Protein AF-A0A7R9U181-F1 (afdb_monomer)

InterPro domains:
  IPR000715 Glycosyl transferase, family 4 [PF00953] (63-134)
  IPR033895 UDP-GlcNAc-dolichyl-phosphate GlcNAc phosphotransferase [PTHR10571] (1-139)

Organism: NCBI:txid172671

Solvent-accessible surface area (backbone atoms only — not comparable to full-atom values): 7530 Å² total; per-residue (Å²): 106,90,60,55,54,45,48,58,68,38,50,68,59,62,71,66,60,82,73,78,47,56,46,75,51,56,77,91,57,18,62,44,31,13,78,85,14,69,32,31,77,72,54,61,17,59,77,19,68,66,41,47,74,75,44,35,43,46,81,34,63,60,26,44,35,36,33,32,49,71,57,38,55,54,48,55,40,49,48,52,32,44,58,62,48,52,47,66,70,60,48,92,52,94,60,46,50,43,50,54,51,34,54,52,35,53,52,51,42,53,50,26,52,51,32,44,75,68,67,46,63,41,70,61,29,49,55,49,36,65,57,38,53,60,50,46,75,75,82

Secondary structure (DSSP, 8-state):
-TTHHHHHHTHHHHHH--S--EEEPPHHHHHHHSTTSHHHHTT-STT-HHHHHTT-EE--TT--EEE-THHHHHHHHHHHHHHHHHHHHS--STTHHHHHHHHHHHHHHHHHHHHHHTTSSHHHHHHHHHHHHHHHHH-

pLDDT: mean 87.75, std 7.26, range [69.88, 98.0]

Sequence (139 aa):
VKILLPAMGCGPLLNSYSGSTTVIVPTFLRFLLSDGGILSVLGLGYQSPILDAIGIGVDDQDGARIAFGYWFYLLMGLLIVFCTNAINIYAGINGIEAGQSYIIGVVILILNLAQIAQEEEVEHATLSALLVLPFIGVT

Radius of gyration: 18.99 Å; Cα contacts (8 Å, |Δi|>4): 153; chains: 1; bounding box: 38×40×52 Å

Mean predicted aligned error: 6.24 Å

Foldseek 3Di:
DLLVVLLVVCVVVLVPDPDAQKDFDDPVCLQCAAQVHPCVVVQNHAPRPVCVVVVWHQPDNSSGIIRNDPVSSVVVSVVSSCVSVVLVVVDDDPCPSVVVLLVVLVVLLVVLVVCCVVVHPVVVSVVSNVVSVVVNVVD

Structure (mmCIF, N/CA/C/O backbone):
data_AF-A0A7R9U181-F1
#
_entry.id   AF-A0A7R9U181-F1
#
loop_
_atom_site.group_PDB
_atom_site.id
_atom_site.type_symbol
_atom_site.label_atom_id
_atom_site.label_alt_id
_atom_site.label_comp_id
_atom_site.label_asym_id
_atom_site.label_entity_id
_atom_site.label_seq_id
_atom_site.pdbx_PDB_ins_code
_atom_site.Cartn_x
_atom_site.Cartn_y
_atom_site.Cartn_z
_atom_site.occupancy
_atom_site.B_iso_or_equiv
_atom_site.auth_seq_id
_atom_site.auth_comp_id
_atom_site.auth_asym_id
_atom_site.auth_atom_id
_atom_site.pdbx_PDB_model_num
ATOM 1 N N . VAL A 1 1 ? -7.703 19.873 1.156 1.00 71.12 1 VAL A N 1
ATOM 2 C CA . VAL A 1 1 ? -7.151 19.392 2.452 1.00 71.12 1 VAL A CA 1
ATOM 3 C C . VAL A 1 1 ? -7.235 17.873 2.612 1.00 71.12 1 VAL A C 1
ATOM 5 O O . VAL A 1 1 ? -6.230 17.285 2.979 1.00 71.12 1 VAL A O 1
ATOM 8 N N . LYS A 1 2 ? -8.364 17.221 2.275 1.00 74.81 2 LYS A N 1
ATOM 9 C CA . LYS A 1 2 ? -8.566 15.760 2.433 1.00 74.81 2 LYS A CA 1
ATOM 10 C C . LYS A 1 2 ? -7.548 14.856 1.706 1.00 74.81 2 LYS A C 1
ATOM 12 O O . LYS A 1 2 ? -7.296 13.751 2.155 1.00 74.81 2 LYS A O 1
ATOM 17 N N . ILE A 1 3 ? -6.936 15.345 0.626 1.00 78.00 3 ILE A N 1
ATOM 18 C CA . ILE A 1 3 ? -5.859 14.645 -0.104 1.00 78.00 3 ILE A CA 1
ATOM 19 C C . ILE A 1 3 ? -4.471 15.020 0.437 1.00 78.00 3 ILE A C 1
ATOM 21 O O . ILE A 1 3 ? -3.576 14.188 0.509 1.00 78.00 3 ILE A O 1
ATOM 25 N N . LEU A 1 4 ? -4.302 16.277 0.851 1.00 76.81 4 LEU A N 1
ATOM 26 C CA . LEU A 1 4 ? -3.009 16.833 1.247 1.00 76.81 4 LEU A CA 1
ATOM 27 C C . LEU A 1 4 ? -2.517 16.266 2.586 1.00 76.81 4 LEU A C 1
ATOM 29 O O . LEU A 1 4 ? -1.335 15.982 2.724 1.00 76.81 4 LEU A O 1
ATOM 33 N N . LEU A 1 5 ? -3.413 16.090 3.565 1.00 82.31 5 LEU A N 1
ATOM 34 C CA . LEU A 1 5 ? -3.031 15.603 4.895 1.00 82.31 5 LEU A CA 1
ATOM 35 C C . LEU A 1 5 ? -2.490 14.161 4.862 1.00 82.31 5 LEU A C 1
ATOM 37 O O . LEU A 1 5 ? -1.388 13.947 5.364 1.00 82.31 5 LEU A O 1
ATOM 41 N N . PRO A 1 6 ? -3.188 13.190 4.237 1.00 81.38 6 PRO A N 1
ATOM 42 C CA . PRO A 1 6 ? -2.662 11.832 4.105 1.00 81.38 6 PRO A CA 1
ATOM 43 C C . PRO A 1 6 ? -1.372 11.780 3.274 1.00 81.38 6 PRO A C 1
ATOM 45 O O . PRO A 1 6 ? -0.458 11.038 3.619 1.00 81.38 6 PRO A O 1
ATOM 48 N N . ALA A 1 7 ? -1.257 12.623 2.239 1.00 81.00 7 ALA A N 1
ATOM 49 C CA . ALA A 1 7 ? -0.051 12.718 1.416 1.00 81.00 7 ALA A CA 1
ATOM 50 C C . ALA A 1 7 ? 1.169 13.271 2.180 1.00 81.00 7 ALA A C 1
ATOM 52 O O . ALA A 1 7 ? 2.297 12.879 1.905 1.00 81.00 7 ALA A O 1
ATOM 53 N N . MET A 1 8 ? 0.983 14.165 3.156 1.00 83.75 8 MET A N 1
ATOM 54 C CA . MET A 1 8 ? 2.088 14.572 4.037 1.00 83.75 8 MET A CA 1
ATOM 55 C C . MET A 1 8 ? 2.381 13.511 5.104 1.00 83.75 8 MET A C 1
ATOM 57 O O . MET A 1 8 ? 3.540 13.276 5.440 1.00 83.75 8 MET A O 1
ATOM 61 N N . GLY A 1 9 ? 1.342 12.835 5.604 1.00 83.62 9 GLY A N 1
ATOM 62 C CA . GLY A 1 9 ? 1.464 11.772 6.602 1.00 83.62 9 GLY A CA 1
ATOM 63 C C . GLY A 1 9 ? 2.232 10.539 6.117 1.00 83.62 9 GLY A C 1
ATOM 64 O O . GLY A 1 9 ? 2.826 9.845 6.936 1.00 83.62 9 GLY A O 1
ATOM 65 N N . CYS A 1 10 ? 2.285 10.280 4.805 1.00 86.62 10 CYS A N 1
ATOM 66 C CA . CYS A 1 10 ? 3.048 9.157 4.259 1.00 86.62 10 CYS A CA 1
ATOM 67 C C . CYS A 1 10 ? 4.557 9.416 4.131 1.00 86.62 10 CYS A C 1
ATOM 69 O O . CYS A 1 10 ? 5.305 8.465 3.924 1.00 86.62 10 CYS A O 1
ATOM 71 N N . GLY A 1 11 ? 5.031 10.660 4.284 1.00 88.06 11 GLY A N 1
ATOM 72 C CA . GLY A 1 11 ? 6.448 11.019 4.125 1.00 88.06 11 GLY A CA 1
ATOM 73 C C . GLY A 1 11 ? 7.435 10.107 4.878 1.00 88.06 11 GLY A C 1
ATOM 74 O O . GLY A 1 11 ? 8.371 9.606 4.253 1.00 88.06 11 GLY A O 1
ATOM 75 N N . PRO A 1 12 ? 7.221 9.815 6.178 1.00 89.69 12 PRO A N 1
ATOM 76 C CA . PRO A 1 12 ? 8.069 8.888 6.929 1.00 89.69 12 PRO A CA 1
ATOM 77 C C . PRO A 1 12 ? 8.097 7.468 6.349 1.00 89.69 12 PRO A C 1
ATOM 79 O O . PRO A 1 12 ? 9.170 6.878 6.269 1.00 89.69 12 PRO A O 1
ATOM 82 N N . LEU A 1 13 ? 6.948 6.947 5.896 1.00 86.94 13 LEU A N 1
ATOM 83 C CA . LEU A 1 13 ? 6.841 5.602 5.315 1.00 86.94 13 LEU A CA 1
ATOM 84 C C . LEU A 1 13 ? 7.588 5.495 3.982 1.00 86.94 13 LEU A C 1
ATOM 86 O O . LEU A 1 13 ? 8.289 4.512 3.749 1.00 86.94 13 LEU A O 1
ATOM 90 N N . LEU A 1 14 ? 7.475 6.517 3.124 1.00 88.62 14 LEU A N 1
ATOM 91 C CA . LEU A 1 14 ? 8.214 6.554 1.861 1.00 88.62 14 LEU A CA 1
ATOM 92 C C . LEU A 1 14 ? 9.726 6.607 2.102 1.00 88.62 14 LEU A C 1
ATOM 94 O O . LEU A 1 14 ? 10.474 5.954 1.384 1.00 88.62 14 LEU A O 1
ATOM 98 N N . ASN A 1 15 ? 10.172 7.355 3.114 1.00 90.19 15 ASN A N 1
ATOM 99 C CA . ASN A 1 15 ? 11.591 7.466 3.443 1.00 90.19 15 ASN A CA 1
ATOM 100 C C . ASN A 1 15 ? 12.160 6.184 4.078 1.00 90.19 15 ASN A C 1
ATOM 102 O O . ASN A 1 15 ? 13.334 5.881 3.897 1.00 90.19 15 ASN A O 1
ATOM 106 N N . SER A 1 16 ? 11.346 5.421 4.814 1.00 89.81 16 SER A N 1
ATOM 107 C CA . SER A 1 16 ? 11.766 4.130 5.376 1.00 89.81 16 SER A CA 1
ATOM 108 C C . SER A 1 16 ? 11.748 2.983 4.364 1.00 89.81 16 SER A C 1
ATOM 110 O O . SER A 1 16 ? 12.247 1.902 4.668 1.00 89.81 16 SER A O 1
ATOM 112 N N . TYR A 1 17 ? 11.154 3.179 3.184 1.00 89.19 17 TYR A N 1
ATOM 113 C CA . TYR A 1 17 ? 11.049 2.125 2.183 1.00 89.19 17 TYR A CA 1
ATOM 114 C C . TYR A 1 17 ? 12.398 1.873 1.497 1.00 89.19 17 TYR A C 1
ATOM 116 O O . TYR A 1 17 ? 12.862 2.676 0.686 1.00 89.19 17 TYR A O 1
ATOM 124 N N . SER A 1 18 ? 12.997 0.723 1.800 1.00 86.19 18 SER A N 1
ATOM 125 C CA . SER A 1 18 ? 14.255 0.231 1.220 1.00 86.19 18 SER A CA 1
ATOM 126 C C . SER A 1 18 ? 14.066 -0.935 0.237 1.00 86.19 18 SER A C 1
ATOM 128 O O . SER A 1 18 ? 15.048 -1.528 -0.209 1.00 86.19 18 SER A O 1
ATOM 130 N N . GLY A 1 19 ? 12.816 -1.289 -0.082 1.00 86.06 19 GLY A N 1
ATOM 131 C CA . GLY A 1 19 ? 12.480 -2.434 -0.929 1.00 86.06 19 GLY A CA 1
ATOM 132 C C . GLY A 1 19 ? 12.678 -2.197 -2.431 1.00 86.06 19 GLY A C 1
ATOM 133 O O . GLY A 1 19 ? 13.038 -1.110 -2.884 1.00 86.06 19 GLY A O 1
ATOM 134 N N . SER A 1 20 ? 12.414 -3.240 -3.222 1.00 88.38 20 SER A N 1
ATOM 135 C CA . SER A 1 20 ? 12.491 -3.174 -4.686 1.00 88.38 20 SER A CA 1
ATOM 136 C C . SER A 1 20 ? 11.319 -2.391 -5.282 1.00 88.38 20 SER A C 1
ATOM 138 O O . SER A 1 20 ? 10.162 -2.694 -5.020 1.00 88.38 20 SER A O 1
ATOM 140 N N . THR A 1 21 ? 11.608 -1.449 -6.182 1.00 90.25 21 THR A N 1
ATOM 141 C CA . THR A 1 21 ? 10.598 -0.704 -6.962 1.00 90.25 21 THR A CA 1
ATOM 142 C C . THR A 1 21 ? 10.120 -1.460 -8.211 1.00 90.25 21 THR A C 1
ATOM 144 O O . THR A 1 21 ? 9.486 -0.884 -9.102 1.00 90.25 21 THR A O 1
ATOM 147 N N . THR A 1 22 ? 10.443 -2.754 -8.290 1.00 91.06 22 THR A N 1
ATOM 148 C CA . THR A 1 22 ? 10.035 -3.645 -9.378 1.00 91.06 22 THR A CA 1
ATOM 149 C C . THR A 1 22 ? 8.742 -4.354 -9.014 1.00 91.06 22 THR A C 1
ATOM 151 O O . THR A 1 22 ? 8.659 -5.033 -7.994 1.00 91.06 22 THR A O 1
ATOM 154 N N . VAL A 1 23 ? 7.736 -4.231 -9.874 1.00 89.50 23 VAL A N 1
ATOM 155 C CA . VAL A 1 23 ? 6.426 -4.860 -9.698 1.00 89.50 23 VAL A CA 1
ATOM 156 C C . VAL A 1 23 ? 6.294 -6.036 -10.652 1.00 89.50 23 VAL A C 1
ATOM 158 O O . VAL A 1 23 ? 6.652 -5.952 -11.830 1.00 89.50 23 VAL A O 1
ATOM 161 N N . ILE A 1 24 ? 5.754 -7.139 -10.137 1.00 89.75 24 ILE A N 1
ATOM 162 C CA . ILE A 1 24 ? 5.438 -8.318 -10.938 1.00 89.75 24 ILE A CA 1
ATOM 163 C C . ILE A 1 24 ? 4.087 -8.107 -11.615 1.00 89.75 24 ILE A C 1
ATOM 165 O O . ILE A 1 24 ? 3.076 -7.837 -10.966 1.00 89.75 24 ILE A O 1
ATOM 169 N N . VAL A 1 25 ? 4.067 -8.267 -12.932 1.00 87.56 25 VAL A N 1
ATOM 170 C CA . VAL A 1 25 ? 2.865 -8.096 -13.743 1.00 87.56 25 VAL A CA 1
ATOM 171 C C . VAL A 1 25 ? 1.977 -9.345 -13.628 1.00 87.56 25 VAL A C 1
ATOM 173 O O . VAL A 1 25 ? 2.470 -10.472 -13.812 1.00 87.56 25 VAL A O 1
ATOM 176 N N . PRO A 1 26 ? 0.663 -9.180 -13.364 1.00 87.69 26 PRO A N 1
ATOM 177 C CA . PRO A 1 26 ? -0.292 -10.279 -13.384 1.00 87.69 26 PRO A CA 1
ATOM 178 C C . PRO A 1 26 ? -0.259 -11.027 -14.714 1.00 87.69 26 PRO A C 1
ATOM 180 O O . PRO A 1 26 ? -0.148 -10.418 -15.776 1.00 87.69 26 PRO A O 1
ATOM 183 N N . THR A 1 27 ? -0.407 -12.348 -14.673 1.00 86.12 27 THR A N 1
ATOM 184 C CA . THR A 1 27 ? -0.291 -13.214 -15.860 1.00 86.12 27 THR A CA 1
ATOM 185 C C . THR A 1 27 ? -1.217 -12.801 -17.004 1.00 86.12 27 THR A C 1
ATOM 187 O O . THR A 1 27 ? -0.806 -12.850 -18.159 1.00 86.12 27 THR A O 1
ATOM 190 N N . PHE A 1 28 ? -2.418 -12.303 -16.696 1.00 85.25 28 PHE A N 1
ATOM 191 C CA . PHE A 1 28 ? -3.373 -11.823 -17.699 1.00 85.25 28 PHE A CA 1
ATOM 192 C C . PHE A 1 28 ? -2.952 -10.524 -18.409 1.00 85.25 28 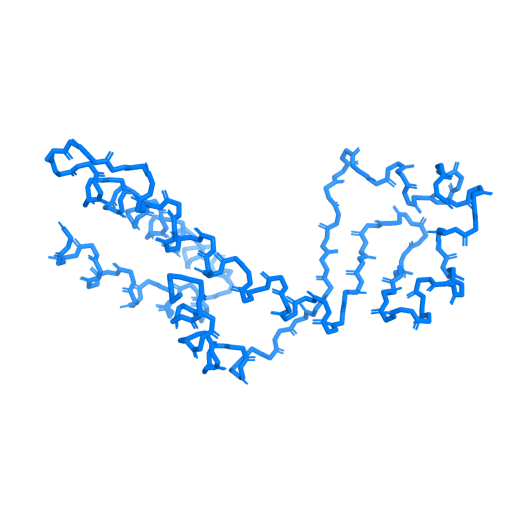PHE A C 1
ATOM 194 O O . PHE A 1 28 ? -3.499 -10.221 -19.462 1.00 85.25 28 PHE A O 1
ATOM 201 N N . LEU A 1 29 ? -1.996 -9.758 -17.868 1.00 83.62 29 LEU A N 1
ATOM 202 C CA . LEU A 1 29 ? -1.463 -8.536 -18.487 1.00 83.62 29 LEU A CA 1
ATOM 203 C C . LEU A 1 29 ? -0.116 -8.753 -19.180 1.00 83.62 29 LEU A C 1
ATOM 205 O O . LEU A 1 29 ? 0.320 -7.883 -19.928 1.00 83.62 29 LEU A O 1
ATOM 209 N N . ARG A 1 30 ? 0.538 -9.905 -18.980 1.00 84.25 30 ARG A N 1
ATOM 210 C CA . ARG A 1 30 ? 1.864 -10.173 -19.564 1.00 84.25 30 ARG A CA 1
ATOM 211 C C . ARG A 1 30 ? 1.854 -10.160 -21.089 1.00 84.25 30 ARG A C 1
ATOM 213 O O . ARG A 1 30 ? 2.794 -9.648 -21.680 1.00 84.25 30 ARG A O 1
ATOM 220 N N . PHE A 1 31 ? 0.760 -10.606 -21.719 1.00 82.81 31 PHE A N 1
ATOM 221 C CA . PHE A 1 31 ? 0.617 -10.596 -23.186 1.00 82.81 31 PHE A CA 1
ATOM 222 C C . PHE A 1 31 ? 0.781 -9.196 -23.800 1.00 82.81 31 PHE A C 1
ATOM 224 O O . PHE A 1 31 ? 1.055 -9.053 -24.990 1.00 82.81 31 PHE A O 1
ATOM 231 N N . LEU A 1 32 ? 0.546 -8.151 -23.004 1.00 82.25 32 LEU A N 1
ATOM 232 C CA . LEU A 1 32 ? 0.605 -6.781 -23.467 1.00 82.25 32 LEU A CA 1
ATOM 233 C C . LEU A 1 32 ? 2.066 -6.318 -23.656 1.00 82.25 32 LEU A C 1
ATOM 235 O O . LEU A 1 32 ? 2.333 -5.573 -24.601 1.00 82.25 32 LEU A O 1
ATOM 239 N N . LEU A 1 33 ? 2.987 -6.786 -22.800 1.00 79.06 33 LEU A N 1
ATOM 240 C CA . LEU A 1 33 ? 4.406 -6.392 -22.763 1.00 79.06 33 LEU A CA 1
ATOM 241 C C . LEU A 1 33 ? 5.392 -7.464 -23.254 1.00 79.06 33 LEU A C 1
ATOM 243 O O . LEU A 1 33 ? 6.541 -7.115 -23.515 1.00 79.06 33 LEU A O 1
ATOM 247 N N . SER A 1 34 ? 4.977 -8.728 -23.359 1.00 80.31 34 SER A N 1
ATOM 248 C CA . SER A 1 34 ? 5.831 -9.820 -23.839 1.00 80.31 34 SER A CA 1
ATOM 249 C C . 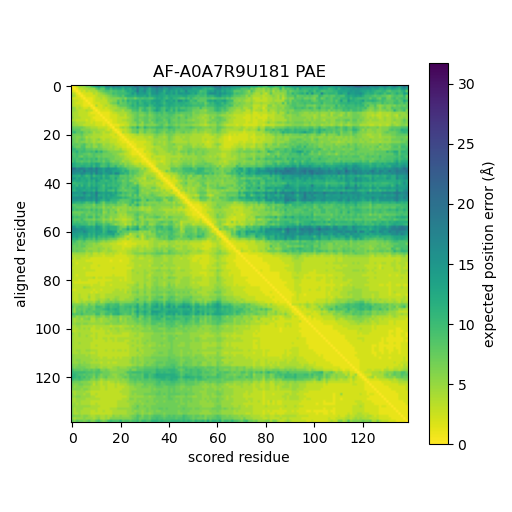SER A 1 34 ? 6.386 -9.545 -25.238 1.00 80.31 34 SER A C 1
ATOM 251 O O . SER A 1 34 ? 5.767 -8.815 -26.018 1.00 80.31 34 SER A O 1
ATOM 253 N N . ASP A 1 35 ? 7.513 -10.166 -25.583 1.00 70.94 35 ASP A N 1
ATOM 254 C CA . ASP A 1 35 ? 8.098 -10.075 -26.923 1.00 70.94 35 ASP A CA 1
ATOM 255 C C . ASP A 1 35 ? 7.096 -10.581 -27.988 1.00 70.94 35 ASP A C 1
ATOM 257 O O . ASP A 1 35 ? 6.626 -11.719 -27.942 1.00 70.94 35 ASP A O 1
ATOM 261 N N . GLY A 1 36 ? 6.652 -9.691 -28.886 1.00 72.25 36 GLY A N 1
ATOM 262 C CA . GLY A 1 36 ? 5.552 -9.924 -29.840 1.00 72.25 36 GLY A CA 1
ATOM 263 C C . GLY A 1 36 ? 4.153 -9.460 -29.389 1.00 72.25 36 GLY A C 1
ATOM 264 O O . GLY A 1 36 ? 3.194 -9.556 -30.156 1.00 72.25 36 GLY A O 1
ATOM 265 N N . GLY A 1 37 ? 4.016 -8.925 -28.174 1.00 76.38 37 GLY A N 1
ATOM 266 C CA . GLY A 1 37 ? 2.796 -8.311 -27.645 1.00 76.38 37 GLY A CA 1
ATOM 267 C C . GLY A 1 37 ? 2.483 -6.943 -28.262 1.00 76.38 37 GLY A C 1
ATOM 268 O O . GLY A 1 37 ? 3.311 -6.337 -28.945 1.00 76.38 37 GLY A O 1
ATOM 269 N N . ILE A 1 38 ? 1.286 -6.413 -27.991 1.00 80.19 38 ILE A N 1
ATOM 270 C CA . ILE A 1 38 ? 0.783 -5.173 -28.617 1.00 80.19 38 ILE A CA 1
ATOM 271 C C . ILE A 1 38 ? 1.727 -3.984 -28.380 1.00 80.19 38 ILE A C 1
ATOM 273 O O . ILE A 1 38 ? 1.998 -3.232 -29.317 1.00 80.19 38 ILE A O 1
ATOM 277 N N . LEU A 1 39 ? 2.259 -3.807 -27.160 1.00 79.44 39 LEU A N 1
ATOM 278 C CA . LEU A 1 39 ? 3.175 -2.692 -26.890 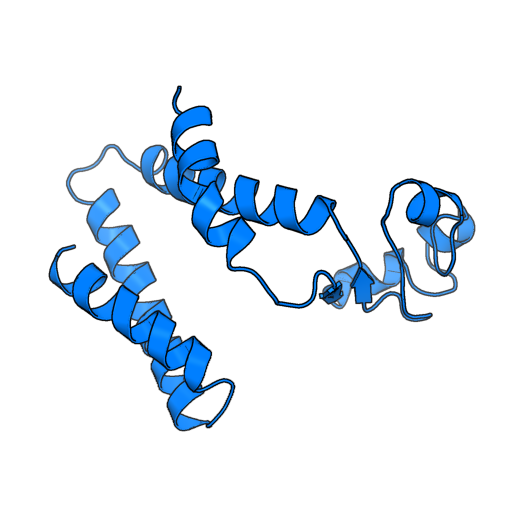1.00 79.44 39 LEU A CA 1
ATOM 279 C C . LEU A 1 39 ? 4.556 -2.896 -27.518 1.00 79.44 39 LEU A C 1
ATOM 281 O O . LEU A 1 39 ? 5.179 -1.909 -27.902 1.00 79.44 39 LEU A O 1
ATOM 285 N N . SER A 1 40 ? 5.016 -4.139 -27.686 1.00 78.06 40 SER A N 1
ATOM 286 C CA . SER A 1 40 ? 6.290 -4.414 -28.366 1.00 78.06 40 SER A CA 1
ATOM 287 C C . SER A 1 40 ? 6.256 -3.985 -29.838 1.00 78.06 40 SER A C 1
ATOM 289 O O . SER A 1 40 ? 7.186 -3.328 -30.300 1.00 78.06 40 SER A O 1
ATOM 291 N N . VAL A 1 41 ? 5.135 -4.214 -30.539 1.00 78.00 41 VAL A N 1
ATOM 292 C CA . VAL A 1 41 ? 4.923 -3.769 -31.931 1.00 78.00 41 VAL A CA 1
ATOM 293 C C . VAL A 1 41 ? 4.933 -2.240 -32.047 1.00 78.00 41 VAL A C 1
ATOM 295 O O . VAL A 1 41 ? 5.362 -1.693 -33.061 1.00 78.00 41 VAL A O 1
ATOM 298 N N . LEU A 1 42 ? 4.496 -1.540 -30.997 1.00 80.69 42 LEU A N 1
ATOM 299 C CA . LEU A 1 42 ? 4.512 -0.077 -30.914 1.00 80.69 42 LEU A CA 1
ATOM 300 C C . LEU A 1 42 ? 5.866 0.497 -30.459 1.00 80.69 42 LEU A C 1
ATOM 302 O O . LEU A 1 42 ? 5.992 1.712 -30.322 1.00 80.69 42 LEU A O 1
ATOM 306 N N . GLY A 1 43 ? 6.874 -0.345 -30.210 1.00 74.12 43 GLY A N 1
ATOM 307 C CA . GLY A 1 43 ? 8.181 0.087 -29.709 1.00 74.12 43 GLY A CA 1
ATOM 308 C C . GLY A 1 43 ? 8.181 0.499 -28.232 1.00 74.12 43 GLY A C 1
ATOM 309 O O . GLY A 1 43 ? 9.108 1.172 -27.792 1.00 74.12 43 GLY A O 1
ATOM 310 N N . LEU A 1 44 ? 7.154 0.102 -27.471 1.00 78.44 44 LEU A N 1
ATOM 311 C CA . LEU A 1 44 ? 7.000 0.304 -26.021 1.00 78.44 44 LEU A CA 1
ATOM 312 C C . LEU A 1 44 ? 7.143 -1.014 -25.229 1.00 78.44 44 LEU A C 1
ATOM 314 O O . LEU A 1 44 ? 6.643 -1.132 -24.113 1.00 78.44 44 LEU A O 1
ATOM 318 N N . GLY A 1 45 ? 7.767 -2.030 -25.827 1.00 74.94 45 GLY A N 1
ATOM 319 C CA . GLY A 1 45 ? 8.028 -3.325 -25.195 1.00 74.94 45 GLY A CA 1
ATOM 320 C C . GLY A 1 45 ? 9.381 -3.382 -24.486 1.00 74.94 45 GLY A C 1
ATOM 321 O O . GLY A 1 45 ? 9.892 -2.368 -23.995 1.00 74.94 45 GLY A O 1
ATOM 322 N N . TYR A 1 46 ? 9.955 -4.588 -24.459 1.00 71.88 46 TYR A N 1
ATOM 323 C CA . TYR A 1 46 ? 11.288 -4.857 -23.924 1.00 71.88 46 TYR A CA 1
ATOM 324 C C . TYR A 1 46 ? 12.323 -3.869 -24.482 1.00 71.88 46 TYR A C 1
ATOM 326 O O . TYR A 1 46 ? 12.412 -3.659 -25.692 1.00 71.88 46 TYR A O 1
ATOM 334 N N . GLN A 1 47 ? 13.072 -3.234 -23.577 1.00 72.88 47 GLN A N 1
ATOM 335 C CA . GLN A 1 47 ? 14.102 -2.240 -23.891 1.00 72.88 47 GLN A CA 1
ATOM 336 C C . GLN A 1 47 ? 13.622 -1.050 -24.750 1.00 72.88 47 GLN A C 1
ATOM 338 O O . GLN A 1 47 ? 14.338 -0.543 -25.615 1.00 72.88 47 GLN A O 1
ATOM 343 N N . SER A 1 48 ? 12.398 -0.571 -24.508 1.00 77.06 48 SER A N 1
ATOM 344 C CA . SER A 1 48 ? 11.905 0.633 -25.177 1.00 77.06 48 SER A CA 1
ATOM 345 C C . SER A 1 48 ? 12.597 1.913 -24.673 1.00 77.06 48 SER A C 1
ATOM 347 O O . SER A 1 48 ? 12.585 2.203 -23.474 1.00 77.06 48 SER A O 1
ATOM 349 N N . PRO A 1 49 ? 13.143 2.751 -25.577 1.00 78.38 49 PRO A N 1
ATOM 350 C CA . PRO A 1 49 ? 13.855 3.971 -25.192 1.00 78.38 49 PRO A CA 1
ATOM 351 C C . PRO A 1 49 ? 12.927 5.031 -24.583 1.00 78.38 49 PRO A C 1
ATOM 353 O O . PRO A 1 49 ? 13.373 5.887 -23.827 1.00 78.38 49 PRO A O 1
ATOM 356 N N . ILE A 1 50 ? 11.630 4.985 -24.906 1.00 82.88 50 ILE A N 1
ATOM 357 C CA . ILE A 1 50 ? 10.632 5.931 -24.391 1.00 82.88 50 ILE A CA 1
ATOM 358 C C . ILE A 1 50 ? 10.301 5.629 -22.927 1.00 82.88 50 ILE A C 1
ATOM 360 O O . ILE A 1 50 ? 10.241 6.558 -22.124 1.00 82.88 50 ILE A O 1
ATOM 364 N N . LEU A 1 51 ? 10.077 4.357 -22.573 1.00 81.62 51 LEU A N 1
ATOM 365 C CA . LEU A 1 51 ? 9.773 3.996 -21.187 1.00 81.62 51 LEU A CA 1
ATOM 366 C C . LEU A 1 51 ? 10.994 4.233 -20.299 1.00 81.62 51 LEU A C 1
ATOM 368 O O . LEU A 1 51 ? 10.851 4.840 -19.238 1.00 81.62 51 LEU A O 1
ATOM 372 N N . ASP A 1 52 ? 12.188 3.892 -20.787 1.00 83.06 52 ASP A N 1
ATOM 373 C CA . ASP A 1 52 ? 13.438 4.150 -20.073 1.00 83.06 52 ASP A CA 1
ATOM 374 C C . ASP A 1 52 ? 13.670 5.659 -19.854 1.00 83.06 52 ASP A C 1
ATOM 376 O O . ASP A 1 52 ? 13.989 6.093 -18.747 1.00 83.06 52 ASP A O 1
ATOM 380 N N . ALA A 1 53 ? 13.364 6.500 -20.852 1.00 84.62 53 ALA A N 1
ATOM 381 C CA . ALA A 1 53 ? 13.438 7.959 -20.718 1.00 84.62 53 ALA A CA 1
ATOM 382 C C . ALA A 1 53 ? 12.479 8.542 -19.659 1.00 84.62 53 ALA A C 1
ATOM 384 O O . ALA A 1 53 ? 12.755 9.601 -19.095 1.00 84.62 53 ALA A O 1
ATOM 385 N N . ILE A 1 54 ? 11.357 7.872 -19.379 1.00 84.56 54 ILE A N 1
ATOM 386 C CA . ILE A 1 54 ? 10.374 8.270 -18.353 1.00 84.56 54 ILE A CA 1
ATOM 387 C C . ILE A 1 54 ? 10.679 7.590 -16.997 1.00 84.56 54 ILE A C 1
ATOM 389 O O . ILE A 1 54 ? 10.000 7.841 -15.996 1.00 84.56 54 ILE A O 1
ATOM 393 N N . GLY A 1 55 ? 11.736 6.773 -16.932 1.00 81.62 55 GLY A N 1
ATOM 394 C CA . GLY A 1 55 ? 12.170 6.057 -15.733 1.00 81.62 55 GLY A CA 1
ATOM 395 C C . GLY A 1 55 ? 11.379 4.777 -15.452 1.00 81.62 55 GLY A C 1
ATOM 396 O O . GLY A 1 55 ? 11.270 4.381 -14.291 1.00 81.62 55 GLY A O 1
ATOM 397 N N . ILE A 1 56 ? 10.798 4.159 -16.485 1.00 85.25 56 ILE A N 1
ATOM 398 C CA . ILE A 1 56 ? 10.087 2.878 -16.422 1.00 85.25 56 ILE A CA 1
ATOM 399 C C . ILE A 1 56 ? 10.889 1.836 -17.210 1.00 85.25 56 ILE A C 1
ATOM 401 O O . ILE A 1 56 ? 10.956 1.885 -18.434 1.00 85.25 56 ILE A O 1
ATOM 405 N N . GLY A 1 57 ? 11.478 0.870 -16.511 1.00 82.38 57 GLY A N 1
ATOM 406 C CA . GLY A 1 57 ? 12.253 -0.212 -17.120 1.00 82.38 57 GLY A CA 1
ATOM 407 C C . GLY A 1 57 ? 11.439 -1.499 -17.225 1.00 82.38 57 GLY A C 1
ATOM 408 O O . GLY A 1 57 ? 10.832 -1.926 -16.246 1.00 82.38 57 GLY A O 1
ATOM 409 N N . VAL A 1 58 ? 11.437 -2.147 -18.389 1.00 82.44 58 VAL A N 1
ATOM 410 C CA . VAL A 1 58 ? 10.910 -3.513 -18.553 1.00 82.44 58 VAL A CA 1
ATOM 411 C C . VAL A 1 58 ? 12.106 -4.459 -18.559 1.00 82.44 58 VAL A C 1
ATOM 413 O O . VAL A 1 58 ? 12.903 -4.424 -19.493 1.0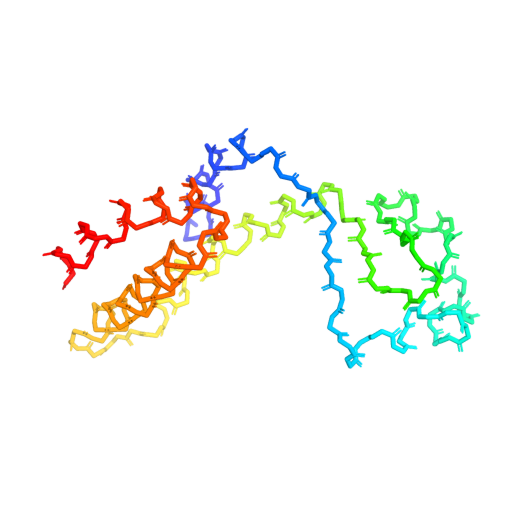0 82.44 58 VAL A O 1
ATOM 416 N N . ASP A 1 59 ? 12.250 -5.247 -17.494 1.00 74.75 59 ASP A N 1
ATOM 417 C CA . ASP A 1 59 ? 13.488 -5.984 -17.182 1.00 74.75 59 ASP A CA 1
ATOM 418 C C . ASP A 1 59 ? 13.565 -7.358 -17.877 1.00 74.75 59 ASP A C 1
ATOM 420 O O . ASP A 1 59 ? 14.635 -7.942 -18.011 1.00 74.75 59 ASP A O 1
ATOM 424 N N . ASP A 1 60 ? 12.436 -7.879 -18.366 1.00 76.00 60 ASP A N 1
ATOM 425 C CA . ASP A 1 60 ? 12.329 -9.252 -18.868 1.00 76.00 60 ASP A CA 1
ATOM 426 C C . ASP A 1 60 ? 11.646 -9.326 -20.242 1.00 76.00 60 ASP A C 1
ATOM 428 O O . ASP A 1 60 ? 10.708 -8.571 -20.515 1.00 76.00 60 ASP A O 1
ATOM 432 N N . GLN A 1 61 ? 12.082 -10.265 -21.088 1.00 69.88 61 GLN A N 1
ATOM 433 C CA . GLN A 1 61 ? 11.514 -10.503 -22.426 1.00 69.88 61 GLN A CA 1
ATOM 434 C C . GLN A 1 61 ? 10.059 -10.993 -22.344 1.00 69.88 61 GLN A C 1
ATOM 436 O O . GLN A 1 61 ? 9.235 -10.686 -23.207 1.00 69.88 61 GLN A O 1
ATOM 441 N N . ASP A 1 62 ? 9.713 -11.672 -21.248 1.00 72.06 62 ASP A N 1
ATOM 442 C CA . ASP A 1 62 ? 8.349 -12.112 -20.945 1.00 72.06 62 ASP A CA 1
ATOM 443 C C . ASP A 1 62 ? 7.448 -10.978 -20.411 1.00 72.06 62 ASP A C 1
ATOM 445 O O . ASP A 1 62 ? 6.254 -11.184 -20.171 1.00 72.06 62 ASP A O 1
ATOM 449 N N . GLY A 1 63 ? 7.998 -9.777 -20.176 1.00 74.38 63 GLY A N 1
ATOM 450 C CA . GLY A 1 63 ? 7.265 -8.638 -19.615 1.00 74.38 63 GLY A CA 1
ATOM 451 C C . GLY A 1 63 ? 6.761 -8.876 -18.185 1.00 74.38 63 GLY A C 1
ATOM 452 O O . GLY A 1 63 ? 5.821 -8.222 -17.733 1.00 74.38 63 GLY A O 1
ATOM 453 N N . ALA A 1 64 ? 7.345 -9.839 -17.466 1.00 82.19 64 ALA A N 1
ATOM 454 C CA . ALA A 1 64 ? 6.872 -10.262 -16.151 1.00 82.19 64 ALA A CA 1
ATOM 455 C C . ALA A 1 64 ? 7.215 -9.269 -15.029 1.00 82.19 64 ALA A C 1
ATOM 457 O O . ALA A 1 64 ? 6.553 -9.275 -13.989 1.00 82.19 64 ALA A O 1
ATOM 458 N N . ARG A 1 65 ? 8.243 -8.437 -15.222 1.00 86.62 65 ARG A N 1
ATOM 459 C CA . ARG A 1 65 ? 8.795 -7.521 -14.218 1.00 86.62 65 ARG A CA 1
ATOM 460 C C . ARG A 1 65 ? 8.966 -6.127 -14.807 1.00 86.62 65 ARG A C 1
ATOM 462 O O . ARG A 1 65 ? 9.608 -5.968 -15.845 1.00 86.62 65 ARG A O 1
ATOM 469 N N . ILE A 1 66 ? 8.403 -5.129 -14.130 1.00 87.88 66 ILE A N 1
ATOM 470 C CA . ILE A 1 66 ? 8.513 -3.719 -14.518 1.00 87.88 66 ILE A CA 1
ATOM 471 C C . ILE A 1 66 ? 9.083 -2.928 -13.345 1.00 87.88 66 ILE A C 1
ATOM 473 O O . ILE A 1 66 ? 8.491 -2.895 -12.265 1.00 87.88 66 ILE A O 1
ATOM 477 N N . ALA A 1 67 ? 10.217 -2.274 -13.566 1.00 88.81 67 ALA A N 1
ATOM 478 C CA . ALA A 1 67 ? 10.817 -1.321 -12.649 1.00 88.81 67 ALA A CA 1
ATOM 479 C C . ALA A 1 67 ? 10.160 0.050 -12.841 1.00 88.81 67 ALA A C 1
ATOM 481 O O . ALA A 1 67 ? 10.333 0.694 -13.873 1.00 88.81 67 ALA A O 1
ATOM 482 N N . PHE A 1 68 ? 9.401 0.506 -11.844 1.00 87.38 68 PHE A N 1
ATOM 483 C CA . PHE A 1 68 ? 8.701 1.795 -11.897 1.00 87.38 68 PHE A CA 1
ATOM 484 C C . PHE A 1 68 ? 9.531 2.962 -11.340 1.00 87.38 68 PHE A C 1
ATOM 486 O O . PHE A 1 68 ? 9.145 4.121 -11.498 1.00 87.38 68 PHE A O 1
ATOM 493 N N . GLY A 1 69 ? 10.645 2.681 -10.655 1.00 86.69 69 GLY A N 1
ATOM 494 C CA . GLY A 1 69 ? 11.536 3.710 -10.119 1.00 86.69 69 GLY A CA 1
ATOM 495 C C . GLY A 1 69 ? 10.796 4.725 -9.238 1.00 86.69 69 GLY A C 1
ATOM 496 O O . GLY A 1 69 ? 10.119 4.357 -8.279 1.00 86.69 69 GLY A O 1
ATOM 497 N N . TYR A 1 70 ? 10.893 6.013 -9.581 1.00 87.88 70 TYR A N 1
ATOM 498 C CA . TYR A 1 70 ? 10.220 7.096 -8.850 1.00 87.88 70 TYR A CA 1
ATOM 499 C C . TYR A 1 70 ? 8.685 6.970 -8.852 1.00 87.88 70 TYR A C 1
ATOM 501 O O . TYR A 1 70 ? 8.034 7.292 -7.856 1.00 87.88 70 TYR A O 1
ATOM 509 N N . TRP A 1 71 ? 8.094 6.440 -9.928 1.00 90.81 71 TRP A N 1
ATOM 510 C CA . TRP A 1 71 ? 6.644 6.254 -10.029 1.00 90.81 71 TRP A CA 1
ATOM 511 C C . TRP A 1 71 ? 6.104 5.271 -8.989 1.00 90.81 71 TRP A C 1
ATOM 513 O O . TRP A 1 71 ? 4.954 5.397 -8.570 1.00 90.81 71 TRP A O 1
ATOM 523 N N . PHE A 1 72 ? 6.941 4.349 -8.509 1.00 92.19 72 PHE A N 1
ATOM 524 C CA . PHE A 1 72 ? 6.580 3.431 -7.434 1.00 92.19 72 PHE A CA 1
ATOM 525 C C . PHE A 1 72 ? 6.327 4.167 -6.109 1.00 92.19 72 PHE A C 1
ATOM 527 O O . PHE A 1 72 ? 5.347 3.898 -5.418 1.00 92.19 72 PHE A O 1
ATOM 534 N N . TYR A 1 73 ? 7.154 5.161 -5.778 1.00 91.31 73 TYR A N 1
ATOM 535 C CA . TYR A 1 73 ? 6.966 5.988 -4.581 1.00 91.31 73 TYR A CA 1
ATOM 536 C C . TYR A 1 73 ? 5.698 6.839 -4.669 1.00 91.31 73 TYR A C 1
ATOM 538 O O . TYR A 1 73 ? 4.949 6.945 -3.696 1.00 91.31 73 TYR A O 1
ATOM 546 N N . LEU A 1 74 ? 5.412 7.390 -5.852 1.00 91.50 74 LEU A N 1
ATOM 547 C CA . LEU A 1 74 ? 4.161 8.101 -6.102 1.00 91.50 74 LEU A CA 1
ATOM 548 C C . LEU A 1 74 ? 2.950 7.169 -5.939 1.00 91.50 74 LEU A C 1
ATOM 550 O O . LEU A 1 74 ? 1.979 7.552 -5.288 1.00 91.50 74 LEU A O 1
ATOM 554 N N . LEU A 1 75 ? 3.023 5.938 -6.456 1.00 92.56 75 LEU A N 1
ATOM 555 C CA . LEU A 1 75 ? 1.980 4.925 -6.282 1.00 92.56 75 LEU A CA 1
ATOM 556 C C . LEU A 1 75 ? 1.764 4.580 -4.803 1.00 92.56 75 LEU A C 1
ATOM 558 O O . LEU A 1 75 ? 0.619 4.566 -4.357 1.00 92.56 75 LEU A O 1
ATOM 562 N N . MET A 1 76 ? 2.832 4.359 -4.029 1.00 91.50 76 MET A N 1
ATOM 563 C CA . MET A 1 76 ? 2.730 4.105 -2.586 1.00 91.50 76 MET A CA 1
ATOM 564 C C . MET A 1 76 ? 2.046 5.263 -1.848 1.00 91.50 76 MET A C 1
ATOM 566 O O . MET A 1 76 ? 1.159 5.038 -1.025 1.00 91.50 76 MET A O 1
ATOM 570 N N . GLY A 1 77 ? 2.402 6.511 -2.170 1.00 91.50 77 GLY A N 1
ATOM 571 C CA . GLY A 1 77 ? 1.749 7.689 -1.596 1.00 91.50 77 GLY A CA 1
ATOM 572 C C . GLY A 1 77 ? 0.266 7.782 -1.969 1.00 91.50 77 GLY A C 1
ATOM 573 O O . GLY A 1 77 ? -0.586 7.986 -1.101 1.00 91.50 77 GLY A O 1
ATOM 574 N N . LEU A 1 78 ? -0.066 7.572 -3.246 1.00 92.62 78 LEU A N 1
ATOM 575 C CA . LEU A 1 78 ? -1.453 7.560 -3.714 1.00 92.62 78 LEU A CA 1
ATOM 576 C C . LEU A 1 78 ? -2.268 6.418 -3.100 1.00 92.62 78 LEU A C 1
ATOM 578 O O . LEU A 1 78 ? -3.441 6.626 -2.806 1.00 92.62 78 LEU A O 1
ATOM 582 N N . LEU A 1 79 ? -1.666 5.252 -2.853 1.00 92.31 79 LEU A N 1
ATOM 583 C CA . LEU A 1 79 ? -2.321 4.129 -2.183 1.00 92.31 79 LEU A CA 1
ATOM 584 C C . LEU A 1 79 ? -2.736 4.505 -0.756 1.00 92.31 79 LEU A C 1
ATOM 586 O O . LEU A 1 79 ? -3.863 4.238 -0.356 1.00 92.31 79 LEU A O 1
ATOM 590 N N . ILE A 1 80 ? -1.875 5.195 -0.006 1.00 90.75 80 ILE A N 1
ATOM 591 C CA . ILE A 1 80 ? -2.184 5.647 1.362 1.00 90.75 80 ILE A CA 1
ATOM 592 C C . ILE A 1 80 ? -3.308 6.697 1.359 1.00 90.75 80 ILE A C 1
ATOM 594 O O . ILE A 1 80 ? -4.247 6.636 2.163 1.00 90.75 80 ILE A O 1
ATOM 598 N N . VAL A 1 81 ? -3.258 7.643 0.416 1.00 92.56 81 VAL A N 1
ATOM 599 C CA . VAL A 1 81 ? -4.339 8.619 0.203 1.00 92.56 81 VAL A CA 1
ATOM 600 C C . VAL A 1 81 ? -5.640 7.909 -0.181 1.00 92.56 81 VAL A C 1
ATOM 602 O O . VAL A 1 81 ? -6.711 8.291 0.292 1.00 92.56 81 VAL A O 1
ATOM 605 N N . PHE A 1 82 ? -5.569 6.877 -1.019 1.00 93.94 82 PHE A N 1
ATOM 606 C CA . PHE A 1 82 ? -6.724 6.096 -1.433 1.00 93.94 82 PHE A CA 1
ATOM 607 C C . PHE A 1 82 ? -7.333 5.339 -0.254 1.00 93.94 82 PHE A C 1
ATOM 609 O O . PHE A 1 82 ? -8.517 5.519 -0.001 1.00 93.94 82 PHE A O 1
ATOM 616 N N . CYS A 1 83 ? -6.550 4.578 0.517 1.00 92.38 83 CYS A N 1
ATOM 617 C CA . CYS A 1 83 ? -7.054 3.797 1.650 1.00 92.38 83 CYS A CA 1
ATOM 618 C C . CYS A 1 83 ? -7.794 4.670 2.677 1.00 92.38 83 CYS A C 1
ATOM 620 O O . CYS A 1 83 ? -8.895 4.329 3.105 1.00 92.38 83 CYS A O 1
ATOM 622 N N . THR A 1 84 ? -7.232 5.832 3.027 1.00 91.25 84 THR A N 1
ATOM 623 C CA . THR A 1 84 ? -7.851 6.749 4.004 1.00 91.25 84 THR A CA 1
ATOM 624 C C . THR A 1 84 ? -9.141 7.390 3.486 1.00 91.25 84 THR A C 1
ATOM 626 O O . THR A 1 84 ? -10.088 7.578 4.249 1.00 91.25 84 THR A O 1
ATOM 629 N N . ASN A 1 85 ? -9.217 7.702 2.190 1.00 92.06 85 ASN A N 1
ATOM 630 C CA . ASN A 1 85 ? -10.431 8.252 1.590 1.00 92.06 85 ASN A CA 1
ATOM 631 C C . ASN A 1 85 ? -11.477 7.175 1.255 1.00 92.06 85 ASN A C 1
ATOM 633 O O . ASN A 1 85 ? -12.665 7.468 1.338 1.00 92.06 85 ASN A O 1
ATOM 637 N N . ALA A 1 86 ? -11.070 5.948 0.916 1.00 93.62 86 ALA A N 1
ATOM 638 C CA . ALA A 1 86 ? -11.962 4.848 0.547 1.00 93.62 86 ALA A CA 1
ATOM 639 C C . ALA A 1 86 ? -12.875 4.444 1.713 1.00 93.62 86 ALA A C 1
ATOM 641 O O . ALA A 1 86 ? -14.088 4.357 1.542 1.00 93.62 86 ALA A O 1
ATOM 642 N N . ILE A 1 87 ? -12.310 4.296 2.916 1.00 92.88 87 ILE A N 1
ATOM 643 C CA . ILE A 1 87 ? -13.080 4.030 4.143 1.00 92.88 87 ILE A CA 1
ATOM 644 C C . ILE A 1 87 ? -14.061 5.181 4.413 1.00 92.88 87 ILE A C 1
ATOM 646 O O . ILE A 1 87 ? -15.226 4.946 4.715 1.00 92.88 87 ILE A O 1
ATOM 650 N N . ASN A 1 88 ? -13.606 6.425 4.237 1.00 91.38 88 ASN A N 1
ATOM 651 C CA . ASN A 1 88 ? -14.380 7.635 4.525 1.00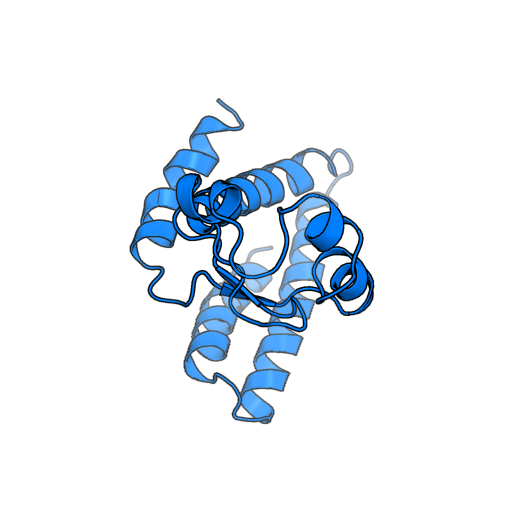 91.38 88 ASN A CA 1
ATOM 652 C C . ASN A 1 88 ? -15.559 7.863 3.556 1.00 91.38 88 ASN A C 1
ATOM 654 O O . ASN A 1 88 ? -16.544 8.494 3.924 1.00 91.38 88 ASN A O 1
ATOM 658 N N . ILE A 1 89 ? -15.483 7.383 2.309 1.00 93.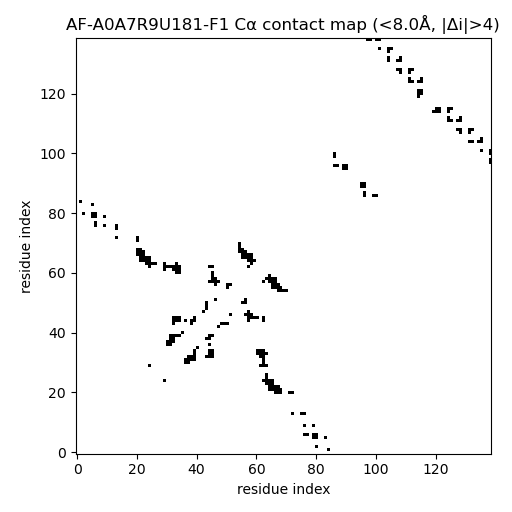75 89 ILE A N 1
ATOM 659 C CA . ILE A 1 89 ? -16.628 7.433 1.378 1.00 93.75 89 ILE A CA 1
ATOM 660 C C . ILE A 1 89 ? -17.559 6.228 1.540 1.00 93.75 89 ILE A C 1
ATOM 662 O O . ILE A 1 89 ? -18.743 6.330 1.225 1.00 93.75 89 ILE A O 1
ATOM 666 N N . TYR A 1 90 ? -17.043 5.102 2.042 1.00 91.31 90 TYR A N 1
ATOM 667 C CA . TYR A 1 90 ? -17.815 3.904 2.365 1.00 91.31 90 TYR A CA 1
ATOM 668 C C . TYR A 1 90 ? -18.279 3.951 3.828 1.00 91.31 90 TYR A C 1
ATOM 670 O O . TYR A 1 90 ? -17.952 3.111 4.665 1.00 91.31 90 TYR A O 1
ATOM 678 N N . ALA A 1 91 ? -19.014 5.016 4.122 1.00 90.06 91 ALA A N 1
ATOM 679 C CA . ALA A 1 91 ? -19.418 5.459 5.445 1.00 90.06 91 ALA A CA 1
ATOM 680 C C . ALA A 1 91 ? -20.900 5.863 5.439 1.00 90.06 91 ALA A C 1
ATOM 682 O O . ALA A 1 91 ? -21.573 5.816 4.409 1.00 90.06 91 ALA A O 1
ATOM 683 N N . GLY A 1 92 ? -21.415 6.304 6.586 1.00 86.50 92 GLY A N 1
ATOM 684 C CA . GLY A 1 92 ? -22.758 6.895 6.681 1.00 86.50 92 GLY A CA 1
ATOM 685 C C . GLY A 1 92 ? -23.823 6.005 7.323 1.00 86.50 92 GLY A C 1
ATOM 686 O O . GLY A 1 92 ? -24.967 6.433 7.458 1.00 86.50 92 GLY A O 1
ATOM 687 N N . ILE A 1 93 ? -23.449 4.808 7.780 1.00 92.50 93 ILE A N 1
ATOM 688 C CA . ILE A 1 93 ? -24.236 3.994 8.715 1.00 92.50 93 ILE A CA 1
ATOM 689 C C . ILE A 1 93 ? -23.398 3.792 9.976 1.00 92.50 93 ILE A C 1
ATOM 691 O O . ILE A 1 93 ? -22.190 3.565 9.895 1.00 92.50 93 ILE A O 1
ATOM 695 N N . ASN A 1 94 ? -24.035 3.872 11.145 1.00 91.00 94 ASN A N 1
ATOM 696 C CA . ASN A 1 94 ? -23.357 3.714 12.429 1.00 91.00 94 ASN A CA 1
ATOM 697 C C . ASN A 1 94 ? -22.525 2.425 12.466 1.00 91.00 94 ASN A C 1
ATOM 699 O O . ASN A 1 94 ? -23.052 1.330 12.275 1.00 91.00 94 ASN A O 1
ATOM 703 N N . GLY A 1 95 ? -21.227 2.575 12.729 1.00 88.62 95 GLY A N 1
ATOM 704 C CA . GLY A 1 95 ? -20.305 1.459 12.933 1.00 88.62 95 GLY A CA 1
ATOM 705 C C . GLY A 1 95 ? -19.794 0.767 11.667 1.00 88.62 95 GLY A C 1
ATOM 706 O O . GLY A 1 95 ? -18.969 -0.129 11.801 1.00 88.62 95 GLY A O 1
ATOM 707 N N . ILE A 1 96 ? -20.202 1.164 10.452 1.00 94.25 96 ILE A N 1
ATOM 708 C CA . ILE A 1 96 ? -19.708 0.503 9.226 1.00 94.25 96 ILE A CA 1
ATOM 709 C C . ILE A 1 96 ? -18.223 0.777 8.972 1.00 94.25 96 ILE A C 1
ATOM 711 O O . ILE A 1 96 ? -17.500 -0.112 8.533 1.00 94.25 96 ILE A O 1
ATOM 715 N N . GLU A 1 97 ? -17.755 1.978 9.318 1.00 92.88 97 GLU A N 1
ATOM 716 C CA . GLU A 1 97 ? -16.352 2.374 9.182 1.00 92.88 97 GLU A CA 1
ATOM 717 C C . GLU A 1 97 ? -15.433 1.562 10.101 1.00 92.88 97 GLU A C 1
ATOM 719 O O . GLU A 1 97 ? -14.411 1.035 9.655 1.00 92.88 97 GLU A O 1
ATOM 724 N N . ALA A 1 98 ? -15.825 1.418 11.370 1.00 93.62 98 ALA A N 1
ATOM 725 C CA . ALA A 1 98 ? -15.108 0.592 12.336 1.00 93.62 98 ALA A CA 1
ATOM 726 C C . ALA A 1 98 ? -15.217 -0.895 11.967 1.00 93.62 98 ALA A C 1
ATOM 728 O O . ALA A 1 98 ? -14.210 -1.593 11.922 1.00 93.62 98 ALA A O 1
ATOM 729 N N . GLY A 1 99 ? -16.410 -1.365 11.591 1.00 94.62 99 GLY A N 1
ATOM 730 C CA . GLY A 1 99 ? -16.650 -2.760 11.224 1.00 94.62 99 GLY A CA 1
ATOM 731 C C . GLY A 1 99 ? -15.830 -3.226 10.019 1.00 94.62 99 GLY A C 1
ATOM 732 O O . GLY A 1 99 ? -15.197 -4.279 10.087 1.00 94.62 99 GLY A O 1
ATOM 733 N N . GLN A 1 100 ? -15.776 -2.446 8.931 1.00 95.56 100 GLN A N 1
ATOM 734 C CA . GLN A 1 100 ? -14.950 -2.807 7.769 1.00 95.56 100 GLN A CA 1
ATOM 735 C C . GLN A 1 100 ? -13.460 -2.837 8.125 1.00 95.56 100 GLN A C 1
ATOM 737 O O . GLN A 1 100 ? -12.748 -3.762 7.737 1.00 95.56 100 GLN A O 1
ATOM 742 N N . SER A 1 101 ? -13.007 -1.864 8.919 1.00 95.12 101 SER A N 1
ATOM 743 C CA . SER A 1 101 ? -11.617 -1.754 9.357 1.00 95.12 101 SER A CA 1
ATOM 744 C C . SER A 1 101 ? -11.221 -2.920 10.267 1.00 95.12 101 SER A C 1
ATOM 746 O O . SER A 1 101 ? -10.148 -3.496 10.090 1.00 95.12 101 SER A O 1
ATOM 748 N N . TYR A 1 102 ? -12.118 -3.331 11.168 1.00 96.81 102 TYR A N 1
ATOM 749 C CA . TYR A 1 102 ? -11.948 -4.490 12.041 1.00 96.81 102 TYR A CA 1
ATOM 750 C C . TYR A 1 102 ? -11.789 -5.783 11.235 1.00 96.81 102 TYR A C 1
ATOM 752 O O . TYR A 1 102 ? -10.829 -6.525 11.437 1.00 96.81 102 TYR A O 1
ATOM 76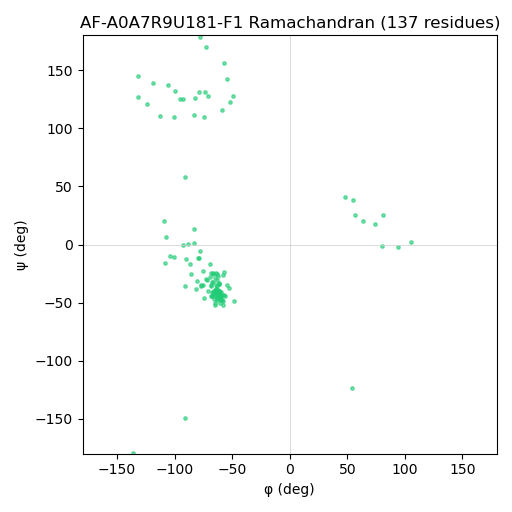0 N N . ILE A 1 103 ? -12.687 -6.035 10.273 1.00 97.31 103 ILE A N 1
ATOM 761 C CA . ILE A 1 103 ? -12.634 -7.236 9.425 1.00 97.31 103 ILE A CA 1
ATOM 762 C C . ILE A 1 103 ? -11.331 -7.266 8.615 1.00 97.31 103 ILE A C 1
ATOM 764 O O . ILE A 1 103 ? -10.659 -8.296 8.586 1.00 97.31 103 ILE A O 1
ATOM 768 N N . ILE A 1 104 ? -10.941 -6.145 7.996 1.00 96.62 104 ILE A N 1
ATOM 769 C CA . ILE A 1 104 ? -9.676 -6.037 7.249 1.00 96.62 104 ILE A CA 1
ATOM 770 C C . ILE A 1 104 ? -8.483 -6.320 8.172 1.00 96.62 104 ILE A C 1
ATOM 772 O O . ILE A 1 104 ? -7.606 -7.104 7.810 1.00 96.62 104 ILE A O 1
ATOM 776 N N . GLY A 1 105 ? -8.467 -5.740 9.376 1.00 96.81 105 GLY A N 1
ATOM 777 C CA . GLY A 1 105 ? -7.425 -5.978 10.374 1.00 96.81 105 GLY A CA 1
ATOM 778 C C . GLY A 1 105 ? -7.301 -7.456 10.748 1.00 96.81 105 GLY A C 1
ATOM 779 O O . GLY A 1 105 ? -6.204 -8.009 10.700 1.00 96.81 105 GLY A O 1
ATOM 780 N N . VAL A 1 106 ? -8.417 -8.126 11.054 1.00 97.75 106 VAL A N 1
ATOM 781 C CA . VAL A 1 106 ? -8.431 -9.561 11.388 1.00 97.75 106 VAL A CA 1
ATOM 782 C C . VAL A 1 106 ? -7.896 -10.412 10.234 1.00 97.75 106 VAL A C 1
ATOM 784 O O . VAL A 1 106 ? -7.104 -11.324 10.468 1.00 97.75 106 VAL A O 1
ATOM 787 N N . VAL A 1 107 ? -8.269 -10.106 8.988 1.00 98.00 107 VAL A N 1
ATOM 788 C CA . VAL A 1 107 ? -7.758 -10.827 7.810 1.00 98.00 107 VAL A CA 1
ATOM 789 C C . VAL A 1 107 ? -6.246 -10.644 7.662 1.00 98.00 107 VAL A C 1
ATOM 791 O O . VAL A 1 107 ? -5.540 -11.631 7.469 1.00 98.00 107 VAL A O 1
ATOM 794 N N . ILE A 1 108 ? -5.732 -9.418 7.806 1.00 97.06 108 ILE A N 1
ATOM 795 C CA . ILE A 1 108 ? -4.285 -9.154 7.752 1.00 97.06 108 ILE A CA 1
ATOM 796 C C . ILE A 1 108 ? -3.559 -9.903 8.873 1.00 97.06 108 ILE A C 1
ATOM 798 O O . ILE A 1 108 ? -2.517 -10.504 8.626 1.00 97.06 108 ILE A O 1
ATOM 802 N N . LEU A 1 109 ? -4.114 -9.931 10.088 1.00 97.12 109 LEU A N 1
ATOM 803 C CA . LEU A 1 109 ? -3.519 -10.673 11.198 1.00 97.12 109 LEU A CA 1
ATOM 804 C C . LEU A 1 109 ? -3.429 -12.173 10.889 1.00 97.12 109 LEU A C 1
ATOM 806 O O . LEU A 1 109 ? -2.381 -12.771 11.112 1.00 97.12 109 LEU A O 1
ATOM 810 N N . ILE A 1 110 ? -4.490 -12.774 10.344 1.00 97.25 110 ILE A N 1
ATOM 811 C CA . ILE A 1 110 ? -4.484 -14.188 9.942 1.00 97.25 110 ILE A CA 1
ATOM 812 C C . ILE A 1 110 ? -3.422 -14.443 8.863 1.00 97.25 110 ILE A C 1
ATOM 814 O O . ILE A 1 110 ? -2.685 -15.422 8.966 1.00 97.25 110 ILE A O 1
ATOM 818 N N . LEU A 1 111 ? -3.307 -13.565 7.860 1.00 95.94 111 LEU A N 1
ATOM 819 C CA . LEU A 1 111 ? -2.292 -13.682 6.807 1.00 95.94 111 LEU A CA 1
ATOM 820 C C . LEU A 1 111 ? -0.870 -13.584 7.369 1.00 95.94 111 LEU A C 1
ATOM 822 O O . LEU A 1 111 ? -0.039 -14.429 7.052 1.00 95.94 111 LEU A O 1
ATOM 826 N N . ASN A 1 112 ? -0.608 -12.621 8.254 1.00 95.81 112 ASN A N 1
ATOM 827 C CA . ASN A 1 112 ? 0.693 -12.477 8.904 1.00 95.81 112 ASN A CA 1
ATOM 828 C C . ASN A 1 112 ? 1.040 -13.722 9.736 1.00 95.81 112 ASN A C 1
ATOM 830 O O . ASN A 1 112 ? 2.166 -14.203 9.685 1.00 95.81 112 ASN A O 1
ATOM 834 N N . LEU A 1 113 ? 0.078 -14.277 10.485 1.00 95.00 113 LEU A N 1
ATOM 835 C CA . LEU A 1 113 ? 0.292 -15.504 11.260 1.00 95.00 113 LEU A CA 1
ATOM 836 C C . LEU A 1 113 ? 0.579 -16.709 10.356 1.00 95.00 113 LEU A C 1
ATOM 838 O O . LEU A 1 113 ? 1.426 -17.531 10.697 1.00 95.00 113 LEU A O 1
ATOM 842 N N . ALA A 1 114 ? -0.092 -16.805 9.205 1.00 95.62 114 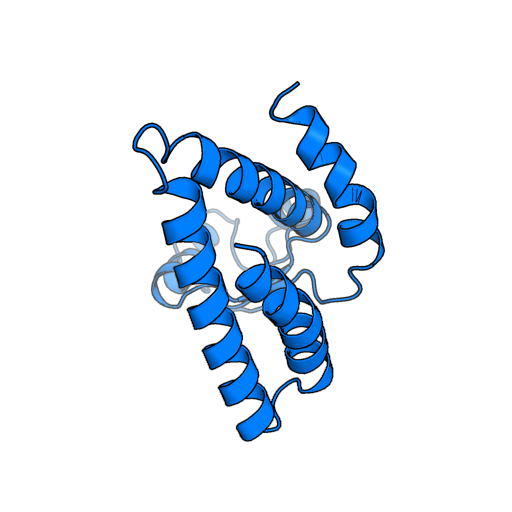ALA A N 1
ATOM 843 C CA . ALA A 1 114 ? 0.175 -17.847 8.218 1.00 95.62 114 ALA A CA 1
ATOM 844 C C . ALA A 1 114 ? 1.582 -17.712 7.609 1.00 95.62 114 ALA A C 1
ATOM 846 O O . ALA A 1 114 ? 2.288 -18.713 7.519 1.00 95.62 114 ALA A O 1
ATOM 847 N N . GLN A 1 115 ? 2.013 -16.493 7.267 1.00 94.81 115 GLN A N 1
ATOM 848 C CA . GLN A 1 115 ? 3.369 -16.211 6.772 1.00 94.81 115 GLN A CA 1
ATOM 849 C C . GLN A 1 115 ? 4.439 -16.569 7.810 1.00 94.81 115 GLN A C 1
ATOM 851 O O . GLN A 1 115 ? 5.395 -17.275 7.499 1.00 94.81 115 GLN A O 1
ATOM 856 N N . ILE A 1 116 ? 4.231 -16.178 9.074 1.00 94.44 116 ILE A N 1
ATOM 857 C CA . ILE A 1 116 ? 5.131 -16.531 10.182 1.00 94.44 116 ILE A CA 1
ATOM 858 C C . ILE A 1 116 ? 5.205 -18.053 10.358 1.00 94.44 116 ILE A C 1
ATOM 860 O O . ILE A 1 116 ? 6.292 -18.593 10.543 1.00 94.44 116 ILE A O 1
ATOM 864 N N . ALA A 1 117 ? 4.073 -18.759 10.276 1.00 94.75 117 ALA A N 1
ATOM 865 C CA . ALA A 1 117 ? 4.036 -20.217 10.389 1.00 94.75 117 ALA A CA 1
ATOM 866 C C . ALA A 1 117 ? 4.741 -20.937 9.225 1.00 94.75 117 ALA A C 1
ATOM 868 O O . ALA A 1 117 ? 5.189 -22.068 9.395 1.00 94.75 117 ALA A O 1
ATOM 869 N N . GLN A 1 118 ? 4.827 -20.296 8.057 1.00 95.31 118 GLN A N 1
ATOM 870 C CA . GLN A 1 118 ? 5.552 -20.787 6.882 1.00 95.31 118 GLN A CA 1
ATOM 871 C C . GLN A 1 118 ? 7.029 -20.357 6.858 1.00 95.31 118 GLN A C 1
ATOM 873 O O . GLN A 1 118 ? 7.739 -20.719 5.925 1.00 95.31 118 GLN A O 1
ATOM 878 N N . GLU A 1 119 ? 7.491 -19.616 7.873 1.00 91.50 119 GLU A N 1
ATOM 879 C CA . GLU A 1 119 ? 8.838 -19.033 7.953 1.00 91.50 119 GLU A CA 1
ATOM 880 C C . GLU A 1 119 ? 9.188 -18.118 6.757 1.00 91.50 119 GLU A C 1
ATOM 882 O O . GLU A 1 119 ? 10.358 -17.889 6.447 1.00 91.50 119 GLU A O 1
ATOM 887 N N . GLU A 1 120 ? 8.173 -17.544 6.103 1.00 86.62 120 GLU A N 1
ATOM 888 C CA . GLU A 1 120 ? 8.325 -16.620 4.978 1.00 86.62 120 GLU A CA 1
ATOM 889 C C . GLU A 1 120 ? 8.279 -15.171 5.482 1.00 86.62 120 GLU A C 1
ATOM 891 O O . GLU A 1 120 ? 7.343 -14.773 6.173 1.00 86.62 120 GLU A O 1
ATOM 896 N N . GLU A 1 121 ? 9.310 -14.381 5.160 1.00 84.19 121 GLU A N 1
ATOM 897 C CA . GLU A 1 121 ? 9.383 -12.942 5.474 1.00 84.19 121 GLU A CA 1
ATOM 898 C C . GLU A 1 121 ? 9.018 -12.585 6.934 1.00 84.19 121 GLU A C 1
ATOM 900 O O . GLU A 1 121 ? 8.360 -11.579 7.219 1.00 84.19 121 GLU A O 1
ATOM 905 N N . VAL A 1 122 ? 9.481 -13.409 7.884 1.00 88.44 122 VAL A N 1
ATOM 906 C CA . VAL A 1 122 ? 9.075 -13.367 9.303 1.00 88.44 122 VAL A CA 1
ATOM 907 C C . VAL A 1 122 ? 9.222 -11.978 9.931 1.00 88.44 122 VAL A C 1
ATOM 909 O O . VAL A 1 122 ? 8.368 -11.573 10.719 1.00 88.44 122 VAL A O 1
ATOM 912 N N . GLU A 1 123 ? 10.268 -11.221 9.588 1.00 89.88 123 GLU A N 1
ATOM 913 C CA . GLU A 1 123 ? 10.489 -9.870 10.120 1.00 89.88 123 GLU A CA 1
ATOM 914 C C . GLU A 1 123 ? 9.368 -8.899 9.710 1.00 89.88 123 GLU A C 1
ATOM 916 O O . GLU A 1 123 ? 8.794 -8.212 10.561 1.00 89.88 123 GLU A O 1
ATOM 921 N N . HIS A 1 124 ? 8.998 -8.888 8.424 1.00 89.44 124 HIS A N 1
ATOM 922 C CA . HIS A 1 124 ? 7.938 -8.030 7.893 1.00 89.44 124 HIS A CA 1
ATOM 923 C C . HIS A 1 124 ? 6.567 -8.432 8.440 1.00 89.44 124 HIS A C 1
ATOM 925 O O . HIS A 1 124 ? 5.805 -7.571 8.893 1.00 89.44 124 HIS A O 1
ATOM 931 N N . ALA A 1 125 ? 6.279 -9.734 8.472 1.00 92.75 125 ALA A N 1
ATOM 932 C CA . ALA A 1 125 ? 5.029 -10.261 9.005 1.00 92.75 125 ALA A CA 1
ATOM 933 C C . ALA A 1 125 ? 4.882 -9.978 10.512 1.00 92.75 125 ALA A C 1
ATOM 935 O O . ALA A 1 125 ? 3.801 -9.604 10.972 1.00 92.75 125 ALA A O 1
ATOM 936 N N . THR A 1 126 ? 5.972 -10.069 11.283 1.00 93.19 126 THR A N 1
ATOM 937 C CA . THR A 1 126 ? 5.976 -9.766 12.725 1.00 93.19 126 THR A CA 1
ATOM 938 C C . THR A 1 126 ? 5.760 -8.278 12.992 1.00 93.19 126 THR A C 1
ATOM 940 O O . THR A 1 126 ? 4.949 -7.928 13.850 1.00 93.19 126 THR A O 1
ATOM 943 N N . LEU A 1 127 ? 6.425 -7.388 12.243 1.00 94.12 127 LEU A N 1
ATOM 944 C CA . LEU A 1 127 ? 6.210 -5.940 12.359 1.00 94.12 127 LEU A CA 1
ATOM 945 C C . LEU A 1 127 ? 4.770 -5.562 11.989 1.00 94.12 127 LEU A C 1
ATOM 947 O O . LEU A 1 127 ? 4.127 -4.798 12.708 1.00 94.12 127 LEU A O 1
ATOM 951 N N . SER A 1 128 ? 4.245 -6.133 10.903 1.00 95.31 128 SER A N 1
ATOM 952 C CA . SER A 1 128 ? 2.851 -5.955 10.488 1.00 95.31 128 SER A CA 1
ATOM 953 C C . SER A 1 128 ? 1.882 -6.424 11.582 1.00 95.31 128 SER A C 1
ATOM 955 O O . SER A 1 128 ? 0.993 -5.675 11.989 1.00 95.31 128 SER A O 1
ATOM 957 N N . ALA A 1 129 ? 2.090 -7.618 12.148 1.00 94.62 129 ALA A N 1
ATOM 958 C CA . ALA A 1 129 ? 1.265 -8.146 13.235 1.00 94.62 129 ALA A CA 1
ATOM 959 C C . ALA A 1 129 ? 1.325 -7.273 14.502 1.00 94.62 129 ALA A C 1
ATOM 961 O O . ALA A 1 129 ? 0.289 -7.043 15.127 1.00 94.62 129 ALA A O 1
ATOM 962 N N . LEU A 1 130 ? 2.501 -6.735 14.847 1.00 95.94 130 LEU A N 1
ATOM 963 C CA . LEU A 1 130 ? 2.686 -5.834 15.988 1.00 95.94 130 LEU A CA 1
ATOM 964 C C . LEU A 1 130 ? 1.871 -4.539 15.853 1.00 95.94 130 LEU A C 1
ATOM 966 O O . LEU A 1 130 ? 1.398 -4.019 16.860 1.00 95.94 130 LEU A O 1
ATOM 970 N N . LEU A 1 131 ? 1.690 -4.023 14.633 1.00 95.19 131 LEU A N 1
ATOM 971 C CA . LEU A 1 131 ? 0.870 -2.835 14.368 1.00 95.19 131 LEU A CA 1
ATOM 972 C C . LEU A 1 131 ? -0.629 -3.161 14.298 1.00 95.19 131 LEU A C 1
ATOM 974 O O . LEU A 1 131 ? -1.458 -2.388 14.777 1.00 95.19 131 LEU A O 1
ATOM 978 N N . VAL A 1 132 ? -0.987 -4.309 13.721 1.00 96.94 132 VAL A N 1
ATOM 979 C CA . VAL A 1 132 ? -2.385 -4.701 13.488 1.00 96.94 132 VAL A CA 1
ATOM 980 C C . VAL A 1 132 ? -3.075 -5.197 14.761 1.00 96.94 132 VAL A C 1
ATOM 982 O O . VAL A 1 132 ? -4.253 -4.914 14.965 1.00 96.94 132 VAL A O 1
ATOM 985 N N . LEU A 1 133 ? -2.366 -5.888 15.655 1.00 95.06 133 LEU A N 1
ATOM 986 C CA . LEU A 1 133 ? -2.933 -6.386 16.911 1.00 95.06 133 LEU A CA 1
ATOM 987 C C . LEU A 1 133 ? -3.532 -5.267 17.800 1.00 95.06 133 LEU A C 1
ATOM 989 O O . LEU A 1 133 ? -4.702 -5.383 18.174 1.00 95.06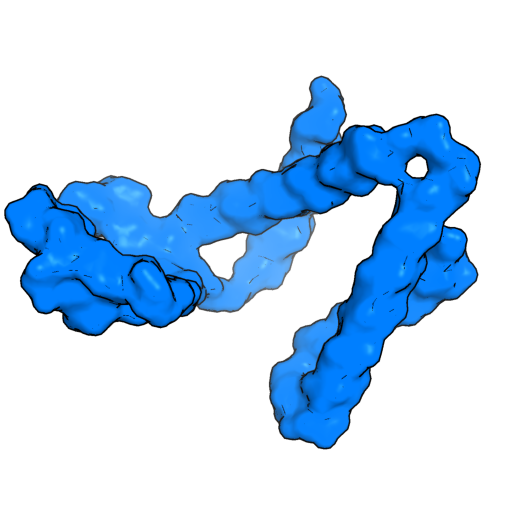 133 LEU A O 1
ATOM 993 N N . PRO A 1 134 ? -2.812 -4.170 18.127 1.00 96.62 134 PRO A N 1
ATOM 994 C CA . PRO A 1 134 ? -3.398 -3.066 18.882 1.00 96.62 134 PRO A CA 1
ATOM 995 C C . PRO A 1 134 ? -4.470 -2.325 18.079 1.00 96.62 134 PRO A C 1
ATOM 997 O O . PRO A 1 134 ? -5.437 -1.870 18.680 1.00 96.62 134 PRO A O 1
ATOM 1000 N N . PHE A 1 135 ? -4.348 -2.242 16.747 1.00 96.38 135 PHE A N 1
ATOM 1001 C CA . PHE A 1 135 ? -5.370 -1.641 15.885 1.00 96.38 135 PHE A CA 1
ATOM 1002 C C . PHE A 1 135 ? -6.718 -2.363 16.007 1.00 96.38 135 PHE A C 1
ATOM 1004 O O . PHE A 1 135 ? -7.730 -1.712 16.241 1.00 96.38 135 PHE A O 1
ATOM 1011 N N . ILE A 1 136 ? -6.731 -3.699 15.942 1.00 96.88 136 ILE A N 1
ATOM 1012 C CA . ILE A 1 136 ? -7.943 -4.506 16.162 1.00 96.88 136 ILE A CA 1
ATOM 1013 C C . ILE A 1 136 ? -8.487 -4.297 17.579 1.00 96.88 136 ILE A C 1
ATOM 1015 O O . ILE A 1 136 ? -9.693 -4.226 17.762 1.00 96.88 136 ILE A O 1
ATOM 1019 N N . GLY A 1 137 ? -7.613 -4.201 18.586 1.00 94.94 137 GLY A N 1
ATOM 1020 C CA . GLY A 1 137 ? -8.029 -4.049 19.983 1.00 94.94 137 GLY A CA 1
ATOM 1021 C C . GLY A 1 137 ? -8.719 -2.718 20.309 1.00 94.94 137 GLY A C 1
ATOM 1022 O O . GLY A 1 137 ? -9.471 -2.658 21.280 1.00 94.94 137 GLY A O 1
ATOM 1023 N N . VAL A 1 138 ? -8.461 -1.663 19.528 1.00 96.25 138 VAL A N 1
ATOM 1024 C CA . VAL A 1 138 ? -9.071 -0.331 19.712 1.00 96.25 138 VAL A CA 1
ATOM 1025 C C . VAL A 1 138 ? -10.183 -0.014 18.709 1.00 96.25 138 VAL A C 1
ATOM 1027 O O . VAL A 1 138 ? -10.845 1.012 18.872 1.00 96.25 138 VAL A O 1
ATOM 1030 N N . THR A 1 139 ? -10.356 -0.849 17.681 1.00 90.75 139 THR A N 1
ATOM 1031 C CA . THR A 1 139 ? -11.404 -0.711 16.655 1.00 90.75 139 THR A CA 1
ATOM 1032 C C . THR A 1 139 ? -12.674 -1.423 17.096 1.00 90.75 139 THR A C 1
ATOM 1034 O O . THR A 1 139 ? -13.756 -0.809 16.963 1.00 90.75 139 THR A O 1
#